Protein AF-A0A932DMC3-F1 (afdb_monomer_lite)

Secondary structure (DSSP, 8-state):
-EE-TTT--EE-TT-SB-TTT-PBPTTTTTT------TT--------TT-SB-TTT--B-S-SS--

Sequence (66 aa):
MRQCSHCSFPLRQSFAICPNCGMPAPVAQSQVSLRMTEGTACGQKVDPGWKACAHCGAPLGELQAA

pLDDT: mean 70.6, std 15.1, range [37.06, 87.75]

Radius of gyration: 11.76 Å; chains: 1; bounding box: 22×27×32 Å

Foldseek 3Di:
DFAAPVPRHDDDLQFQAQQAPLHGGPNPPPDPPPPLPPDDDPPDDDDLNGQADRHRSHGPVPDDDD

Structure (mmCIF, N/CA/C/O backbone):
data_AF-A0A932DMC3-F1
#
_entry.id   AF-A0A932DMC3-F1
#
loop_
_atom_site.group_PDB
_atom_site.id
_atom_site.type_symbol
_atom_site.label_atom_id
_atom_site.label_alt_id
_atom_site.label_comp_id
_atom_site.label_asym_id
_atom_site.label_entity_id
_atom_site.label_seq_id
_atom_site.pdbx_PDB_ins_code
_atom_site.Cartn_x
_atom_site.Cartn_y
_atom_site.Cartn_z
_atom_site.occupancy
_atom_site.B_iso_or_equiv
_atom_site.auth_seq_id
_atom_site.auth_comp_id
_atom_site.auth_asym_id
_atom_site.auth_atom_id
_atom_site.pdbx_PDB_model_num
ATOM 1 N N . MET A 1 1 ? 11.847 -0.993 -13.545 1.00 59.84 1 MET A N 1
ATOM 2 C CA . MET A 1 1 ? 11.073 -0.273 -12.507 1.00 59.84 1 MET A CA 1
ATOM 3 C C . MET A 1 1 ? 9.594 -0.442 -12.797 1.00 59.84 1 MET A C 1
ATOM 5 O O . MET A 1 1 ? 9.177 -0.142 -13.907 1.00 59.84 1 MET A O 1
ATOM 9 N N . ARG A 1 2 ? 8.822 -1.005 -11.865 1.00 76.50 2 ARG A N 1
ATOM 10 C CA . ARG A 1 2 ? 7.371 -1.147 -12.035 1.00 76.50 2 ARG A CA 1
ATOM 11 C C . ARG A 1 2 ? 6.702 0.028 -11.337 1.00 76.50 2 ARG A C 1
ATOM 13 O O . ARG A 1 2 ? 7.198 0.460 -10.306 1.00 76.50 2 ARG A O 1
ATOM 20 N N . GLN A 1 3 ? 5.628 0.563 -11.899 1.00 86.12 3 GLN A N 1
ATOM 21 C CA . GLN A 1 3 ? 4.883 1.674 -11.310 1.00 86.12 3 GLN A CA 1
ATOM 22 C C . GLN A 1 3 ? 3.400 1.318 -11.269 1.00 86.12 3 GLN A C 1
ATOM 24 O O . GLN A 1 3 ? 2.920 0.544 -12.101 1.00 86.12 3 GLN A O 1
ATOM 29 N N . CYS A 1 4 ? 2.687 1.833 -10.275 1.00 84.19 4 CYS A N 1
ATOM 30 C CA . CYS A 1 4 ? 1.244 1.691 -10.199 1.00 84.19 4 CYS A CA 1
ATOM 31 C C . CYS A 1 4 ? 0.598 2.452 -11.359 1.00 84.19 4 CYS A C 1
ATOM 33 O O . CYS A 1 4 ? 0.860 3.637 -11.531 1.00 84.19 4 CYS A O 1
ATOM 35 N N . SER A 1 5 ? -0.288 1.805 -12.113 1.00 83.56 5 SER A N 1
ATOM 36 C CA . SER A 1 5 ? -0.998 2.446 -13.226 1.00 83.56 5 SER A CA 1
ATOM 37 C C . SER A 1 5 ? -1.938 3.573 -12.783 1.00 83.56 5 SER A C 1
ATOM 39 O O . SER A 1 5 ? -2.321 4.391 -13.605 1.00 83.56 5 SER A O 1
ATOM 41 N N . HIS A 1 6 ? -2.307 3.619 -11.498 1.00 85.25 6 HIS A N 1
ATOM 42 C CA . HIS A 1 6 ? -3.251 4.601 -10.963 1.00 85.25 6 HIS A CA 1
ATOM 43 C C . HIS A 1 6 ? -2.584 5.831 -10.334 1.00 85.25 6 HIS A C 1
ATOM 45 O O . HIS A 1 6 ? -3.120 6.928 -10.405 1.00 85.25 6 HIS A O 1
ATOM 51 N N . CYS A 1 7 ? -1.432 5.666 -9.678 1.00 87.38 7 CYS A N 1
ATOM 52 C CA . CYS A 1 7 ? -0.765 6.758 -8.954 1.00 87.38 7 CYS A CA 1
ATOM 53 C C . CYS A 1 7 ? 0.711 6.932 -9.323 1.00 87.38 7 CYS A C 1
ATOM 55 O O . CYS A 1 7 ? 1.419 7.681 -8.655 1.00 87.38 7 CYS A O 1
ATOM 57 N N . SER A 1 8 ? 1.199 6.193 -10.324 1.00 87.75 8 SER A N 1
ATOM 58 C CA . SER A 1 8 ? 2.601 6.172 -10.766 1.00 87.75 8 SER A CA 1
ATOM 59 C C . SER A 1 8 ? 3.618 5.830 -9.668 1.00 87.75 8 SER A C 1
ATOM 61 O O . SER A 1 8 ? 4.820 5.956 -9.867 1.00 87.75 8 SER A O 1
ATOM 63 N N . PHE A 1 9 ? 3.167 5.340 -8.508 1.00 86.94 9 PHE A N 1
ATOM 64 C CA . PHE A 1 9 ? 4.052 4.990 -7.402 1.00 86.94 9 PHE A CA 1
ATOM 65 C C . PHE A 1 9 ? 4.955 3.805 -7.776 1.00 86.94 9 PHE A C 1
ATOM 67 O O . PHE A 1 9 ? 4.441 2.810 -8.297 1.00 86.94 9 PHE A O 1
ATOM 74 N N . PRO A 1 10 ? 6.268 3.852 -7.493 1.00 87.19 10 PRO A N 1
ATOM 75 C CA . PRO A 1 10 ? 7.186 2.761 -7.795 1.00 87.19 10 PRO A CA 1
ATOM 76 C C . PRO A 1 10 ? 6.858 1.504 -6.974 1.00 87.19 10 PRO A C 1
ATOM 78 O O . PRO A 1 10 ? 6.966 1.471 -5.752 1.00 87.19 10 PRO A O 1
ATOM 81 N N . LEU A 1 11 ? 6.473 0.435 -7.666 1.00 83.69 11 LEU A N 1
ATOM 82 C CA . LEU A 1 11 ? 6.165 -0.875 -7.106 1.00 83.69 11 LEU A CA 1
ATOM 83 C C . LEU A 1 11 ? 7.375 -1.804 -7.212 1.00 83.69 11 LEU A C 1
ATOM 85 O O . LEU A 1 11 ? 8.018 -1.908 -8.264 1.00 83.69 11 LEU A O 1
ATOM 89 N N . ARG A 1 12 ? 7.648 -2.545 -6.136 1.00 82.75 12 ARG A N 1
ATOM 90 C CA . ARG A 1 12 ? 8.576 -3.679 -6.186 1.00 82.75 12 ARG A CA 1
ATOM 91 C C . ARG A 1 12 ? 7.903 -4.893 -6.820 1.00 82.75 12 ARG A C 1
ATOM 93 O O . ARG A 1 12 ? 6.685 -5.018 -6.807 1.00 82.75 12 ARG A O 1
ATOM 100 N N . GLN A 1 13 ? 8.703 -5.800 -7.381 1.00 76.75 13 GLN A N 1
ATOM 101 C CA . GLN A 1 13 ? 8.206 -7.025 -8.025 1.00 76.75 13 GLN A CA 1
ATOM 102 C C . GLN A 1 13 ? 7.432 -7.936 -7.059 1.00 76.75 13 GLN A C 1
ATOM 104 O O . GLN A 1 13 ? 6.571 -8.686 -7.499 1.00 76.75 13 GLN A O 1
ATOM 109 N N . SER A 1 14 ? 7.712 -7.835 -5.757 1.00 76.19 14 SER A N 1
ATOM 110 C CA . SER A 1 14 ? 7.025 -8.560 -4.687 1.00 76.19 14 SER A CA 1
ATOM 111 C C . SER A 1 14 ? 5.701 -7.927 -4.247 1.00 76.19 14 SER A C 1
ATOM 113 O O . SER A 1 14 ? 4.994 -8.520 -3.438 1.00 76.19 14 SER A O 1
ATOM 115 N N . PHE A 1 15 ? 5.367 -6.722 -4.723 1.00 80.50 15 PHE A N 1
ATOM 116 C CA . PHE A 1 15 ? 4.144 -6.035 -4.316 1.00 80.50 15 PHE A CA 1
ATOM 117 C C . PHE A 1 15 ? 2.968 -6.547 -5.140 1.00 80.50 15 PHE A C 1
ATOM 119 O O . PHE A 1 15 ? 2.901 -6.335 -6.352 1.00 80.50 15 PHE A O 1
ATOM 126 N N . ALA A 1 16 ? 2.027 -7.195 -4.458 1.00 79.62 16 ALA A N 1
ATOM 127 C CA . ALA A 1 16 ? 0.748 -7.587 -5.031 1.00 79.62 16 ALA A CA 1
ATOM 128 C C . ALA A 1 16 ? -0.220 -6.399 -5.082 1.00 79.62 16 ALA A C 1
ATOM 130 O O . ALA A 1 16 ? -1.079 -6.337 -5.958 1.00 79.62 16 ALA A O 1
ATOM 131 N N . ILE A 1 17 ? -0.073 -5.448 -4.157 1.00 83.25 17 ILE A N 1
ATOM 132 C CA . ILE A 1 17 ? -0.943 -4.283 -3.989 1.00 83.25 17 ILE A CA 1
ATOM 133 C C . ILE A 1 17 ? -0.077 -3.032 -3.865 1.00 83.25 17 ILE A C 1
ATOM 135 O O . ILE A 1 17 ? 1.031 -3.068 -3.331 1.00 83.25 17 ILE A O 1
ATOM 139 N N . CYS A 1 18 ? -0.556 -1.913 -4.399 1.00 87.62 18 CYS A N 1
ATOM 140 C CA . CYS A 1 18 ? 0.125 -0.641 -4.278 1.00 87.62 18 CYS A CA 1
ATOM 141 C C . CYS A 1 18 ? -0.006 -0.118 -2.845 1.00 87.62 18 CYS A C 1
ATOM 143 O O . CYS A 1 18 ? -1.117 0.206 -2.429 1.00 87.62 18 CYS A O 1
ATOM 145 N N . PRO A 1 19 ? 1.101 0.054 -2.105 1.00 84.31 19 PRO A N 1
ATOM 146 C CA . PRO A 1 19 ? 1.019 0.572 -0.747 1.00 84.31 19 PRO A CA 1
ATOM 147 C C . PRO A 1 19 ? 0.593 2.042 -0.684 1.00 84.31 19 PRO A C 1
ATOM 149 O O . PRO A 1 19 ? 0.146 2.502 0.358 1.00 84.31 19 PRO A O 1
ATOM 152 N N . ASN A 1 20 ? 0.713 2.782 -1.791 1.00 86.62 20 ASN A N 1
ATOM 153 C CA . ASN A 1 20 ? 0.365 4.199 -1.854 1.00 86.62 20 ASN A CA 1
ATOM 154 C C . ASN A 1 20 ? -1.121 4.442 -2.153 1.00 86.62 20 ASN A C 1
ATOM 156 O O . ASN A 1 20 ? -1.725 5.320 -1.554 1.00 86.62 20 ASN A O 1
ATOM 160 N N . CYS A 1 21 ? -1.734 3.688 -3.072 1.00 85.31 21 CYS A N 1
ATOM 161 C CA . CYS A 1 21 ? -3.149 3.880 -3.427 1.00 85.31 21 CYS A CA 1
ATOM 162 C C . CYS A 1 21 ? -4.072 2.729 -3.013 1.00 85.31 21 CYS A C 1
ATOM 164 O O . CYS A 1 21 ? -5.282 2.876 -3.130 1.00 85.31 21 CYS A O 1
ATOM 166 N N . GLY A 1 22 ? -3.534 1.592 -2.565 1.00 79.81 22 GLY A N 1
ATOM 167 C CA . GLY A 1 22 ? -4.312 0.400 -2.220 1.00 79.81 22 GLY A CA 1
ATOM 168 C C . GLY A 1 22 ? -4.814 -0.409 -3.419 1.00 79.81 22 GLY A C 1
ATOM 169 O O . GLY A 1 22 ? -5.427 -1.453 -3.224 1.00 79.81 22 GLY A O 1
ATOM 170 N N . MET A 1 23 ? -4.547 0.016 -4.661 1.00 83.38 23 MET A N 1
ATOM 171 C CA . MET A 1 23 ? -4.971 -0.744 -5.843 1.00 83.38 23 MET A CA 1
ATOM 172 C C . MET A 1 23 ? -4.078 -1.960 -6.107 1.00 83.38 23 MET A C 1
ATOM 174 O O . MET A 1 23 ? -2.858 -1.865 -5.934 1.00 83.38 23 MET A O 1
ATOM 178 N N . PRO A 1 24 ? -4.641 -3.083 -6.589 1.00 77.19 24 PRO A N 1
ATOM 179 C CA . PRO A 1 24 ? -3.863 -4.259 -6.954 1.00 77.19 24 PRO A CA 1
ATOM 180 C C . PRO A 1 24 ? -2.853 -3.928 -8.057 1.00 77.19 24 PRO A C 1
ATOM 182 O O . PRO A 1 24 ? -3.151 -3.251 -9.044 1.00 77.19 24 PRO A O 1
ATOM 185 N N . ALA A 1 25 ? -1.625 -4.403 -7.885 1.00 75.31 25 ALA A N 1
ATOM 186 C CA . ALA A 1 25 ? -0.580 -4.267 -8.878 1.00 75.31 25 ALA A CA 1
ATOM 187 C C . ALA A 1 25 ? -0.866 -5.207 -10.065 1.00 75.31 25 ALA A C 1
ATOM 189 O O . ALA A 1 25 ? -1.220 -6.370 -9.860 1.00 75.31 25 ALA A O 1
ATOM 190 N N . PRO A 1 26 ? -0.595 -4.791 -11.316 1.00 65.56 26 PRO A N 1
ATOM 191 C CA . PRO A 1 26 ? -0.878 -5.601 -12.508 1.00 65.56 26 PRO A CA 1
ATOM 192 C C . PRO A 1 26 ? -0.017 -6.880 -12.638 1.00 65.56 26 PRO A C 1
ATOM 194 O O . PRO A 1 26 ? -0.005 -7.508 -13.693 1.00 65.56 26 PRO A O 1
ATOM 197 N N . VAL A 1 27 ? 0.795 -7.226 -11.626 1.00 57.22 27 VAL A N 1
ATOM 198 C CA . VAL A 1 27 ? 1.674 -8.418 -11.588 1.00 57.22 27 VAL A CA 1
ATOM 199 C C . VAL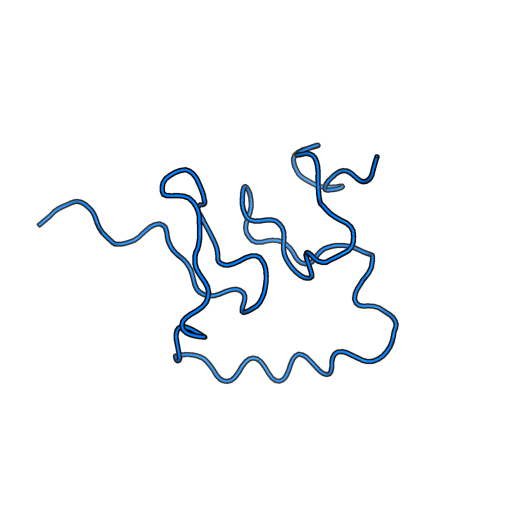 A 1 27 ? 1.014 -9.636 -10.970 1.00 57.22 27 VAL A C 1
ATOM 201 O O . VAL A 1 27 ? 1.483 -10.742 -11.217 1.00 57.22 27 VAL A O 1
ATOM 204 N N . ALA A 1 28 ? -0.054 -9.467 -10.193 1.00 55.91 28 ALA A N 1
ATOM 205 C CA . ALA A 1 28 ? -0.684 -10.571 -9.467 1.00 55.91 28 ALA A CA 1
ATOM 206 C C . ALA A 1 28 ? -1.496 -11.523 -10.375 1.00 55.91 28 ALA A C 1
ATOM 208 O O . ALA A 1 28 ? -2.309 -12.302 -9.895 1.00 55.91 28 ALA A O 1
ATOM 209 N N . GLN A 1 29 ? -1.281 -11.468 -11.694 1.00 49.53 29 GLN A N 1
ATOM 210 C CA . GLN A 1 29 ? -2.006 -12.262 -12.692 1.00 49.53 29 GLN A CA 1
ATOM 211 C C . GLN A 1 29 ? -1.497 -13.708 -12.795 1.00 49.53 29 GLN A C 1
ATOM 213 O O . GLN A 1 29 ? -2.121 -14.530 -13.456 1.00 49.53 29 GLN A O 1
ATOM 218 N N . SER A 1 30 ? -0.400 -14.042 -12.106 1.00 45.06 30 SER A N 1
ATOM 219 C CA . SER A 1 30 ? 0.045 -15.424 -11.928 1.00 45.06 30 SER A CA 1
ATOM 220 C C . SER A 1 30 ? -0.408 -15.920 -10.553 1.00 45.06 30 SER A C 1
ATOM 222 O O . SER A 1 30 ? 0.327 -15.858 -9.575 1.00 45.06 30 SER A O 1
ATOM 224 N N . GLN A 1 31 ? -1.667 -16.354 -10.473 1.00 44.94 31 GLN A N 1
ATOM 225 C CA . GLN A 1 31 ? -2.158 -17.249 -9.420 1.00 44.94 31 GLN A CA 1
ATOM 226 C C . GLN A 1 31 ? -2.085 -16.740 -7.961 1.00 44.94 31 GLN A C 1
ATOM 228 O O . GLN A 1 31 ? -1.880 -17.528 -7.044 1.00 44.94 31 GLN A O 1
ATOM 233 N N . VAL A 1 32 ? -2.336 -15.457 -7.685 1.00 47.22 32 VAL A N 1
ATOM 234 C CA . VAL A 1 32 ? -2.813 -15.084 -6.340 1.00 47.22 32 VAL A CA 1
ATOM 235 C C . VAL A 1 32 ? -4.328 -15.037 -6.419 1.00 47.22 32 VAL A C 1
ATOM 237 O O . VAL A 1 32 ? -4.916 -14.047 -6.843 1.00 47.22 32 VAL A O 1
ATOM 240 N N . SER A 1 33 ? -4.964 -16.152 -6.056 1.00 45.81 33 SER A N 1
ATOM 241 C CA . SER A 1 33 ? -6.388 -16.177 -5.728 1.00 45.81 33 SER A CA 1
ATOM 242 C C . SER A 1 33 ? -6.563 -15.248 -4.530 1.00 45.81 33 SER A C 1
ATOM 244 O O . SER A 1 33 ? -6.394 -15.664 -3.385 1.00 45.81 33 SER A O 1
ATOM 246 N N . LEU A 1 34 ? -6.794 -13.960 -4.798 1.00 51.25 34 LEU A N 1
ATOM 247 C CA . LEU A 1 34 ? -7.141 -12.944 -3.811 1.00 51.25 34 LEU A CA 1
ATOM 248 C C . LEU A 1 34 ? -8.549 -13.267 -3.295 1.00 51.25 34 LEU A C 1
ATOM 250 O O . LEU A 1 34 ? -9.500 -12.518 -3.497 1.00 51.25 34 LEU A O 1
ATOM 254 N N . ARG A 1 35 ? -8.693 -14.407 -2.616 1.00 48.2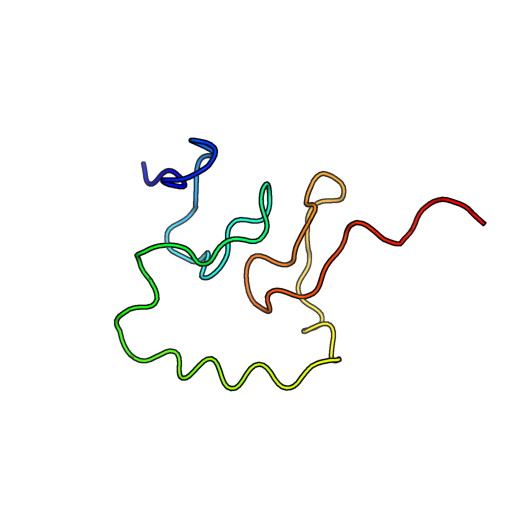8 35 ARG A N 1
ATOM 255 C CA . ARG A 1 35 ? -9.692 -14.573 -1.571 1.00 48.28 35 ARG A CA 1
ATOM 256 C C . ARG A 1 35 ? -9.226 -13.650 -0.460 1.00 48.28 35 ARG A C 1
ATOM 258 O O . ARG A 1 35 ? -8.470 -14.046 0.421 1.00 48.28 35 ARG A O 1
ATOM 265 N N . MET A 1 36 ? -9.565 -12.375 -0.610 1.00 49.34 36 MET A N 1
ATOM 266 C CA . MET A 1 36 ? -9.386 -11.373 0.422 1.00 49.34 36 MET A CA 1
ATOM 267 C C . MET A 1 36 ? -10.333 -11.783 1.544 1.00 49.34 36 MET A C 1
ATOM 269 O O . MET A 1 36 ? -11.488 -11.377 1.569 1.00 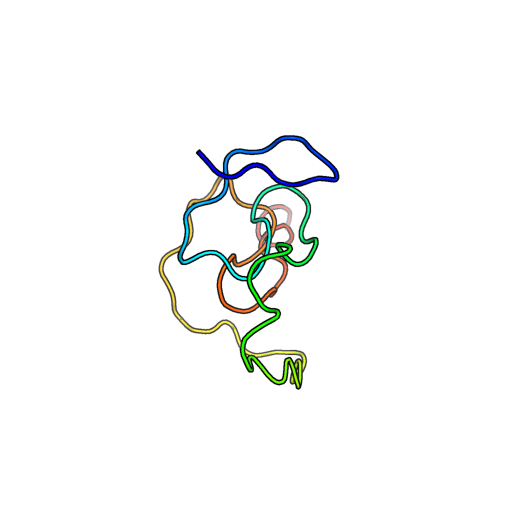49.34 36 MET A O 1
ATOM 273 N N . THR A 1 37 ? -9.876 -12.670 2.425 1.00 44.31 37 THR A N 1
ATOM 274 C CA . THR A 1 37 ? -10.492 -12.827 3.736 1.00 44.31 37 THR A CA 1
ATOM 275 C C . THR A 1 37 ? -10.165 -11.539 4.474 1.00 44.31 37 THR A C 1
ATOM 277 O O . THR A 1 37 ? -9.093 -11.373 5.055 1.00 44.31 37 THR A O 1
ATOM 280 N N . GLU A 1 38 ? -11.048 -10.569 4.281 1.00 49.62 38 GLU A N 1
ATOM 281 C CA . GLU A 1 38 ? -11.280 -9.420 5.135 1.00 49.62 38 GLU A CA 1
ATOM 282 C C . GLU A 1 38 ? -10.838 -9.710 6.581 1.00 49.62 38 GLU A C 1
ATOM 284 O O . GLU A 1 38 ? -11.407 -10.550 7.270 1.00 49.62 38 GLU A O 1
ATOM 289 N N . GLY A 1 39 ? -9.779 -9.033 7.038 1.00 52.09 39 GLY A N 1
ATOM 290 C CA . GLY A 1 39 ? -9.587 -8.829 8.475 1.00 52.09 39 GLY A CA 1
ATOM 291 C C . GLY A 1 39 ? -8.346 -9.402 9.157 1.00 52.09 39 GLY A C 1
ATOM 292 O O . GLY A 1 39 ? -8.291 -9.322 10.380 1.00 52.09 39 GLY A O 1
ATOM 293 N N . THR A 1 40 ? -7.322 -9.923 8.470 1.00 54.47 40 THR A N 1
ATOM 294 C CA . THR A 1 40 ? -6.069 -10.295 9.169 1.00 54.47 40 THR A CA 1
ATOM 295 C C . THR A 1 40 ? -4.857 -9.562 8.608 1.00 54.47 40 THR 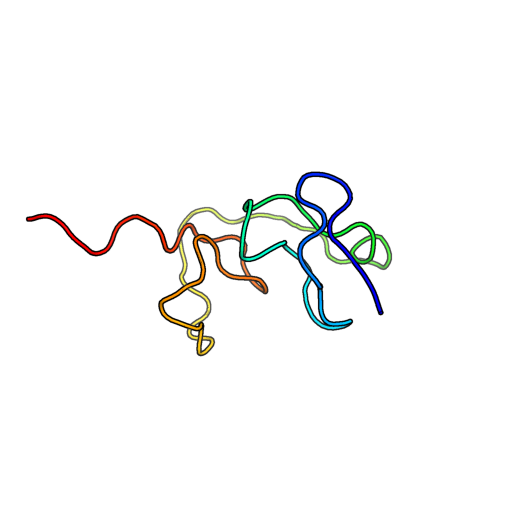A C 1
ATOM 297 O O . THR A 1 40 ? -4.410 -9.812 7.488 1.00 54.47 40 THR A O 1
ATOM 300 N N . ALA A 1 41 ? -4.294 -8.648 9.404 1.00 64.69 41 ALA A N 1
ATOM 301 C CA . ALA A 1 41 ? -2.973 -8.096 9.139 1.00 64.69 41 ALA A CA 1
ATOM 302 C C . ALA A 1 41 ? -1.977 -9.261 9.026 1.00 64.69 41 ALA A C 1
ATOM 304 O O . ALA A 1 41 ? -1.796 -10.022 9.971 1.00 64.69 41 ALA A O 1
ATOM 305 N N . CYS A 1 42 ? -1.327 -9.415 7.871 1.00 73.06 42 CYS A N 1
ATOM 306 C CA . CYS A 1 42 ? -0.449 -10.560 7.593 1.00 73.06 42 CYS A CA 1
ATOM 307 C C . CYS A 1 42 ? 0.854 -10.594 8.421 1.00 73.06 42 CYS A C 1
ATOM 309 O O . CYS A 1 42 ? 1.736 -11.403 8.143 1.00 73.06 42 CYS A O 1
ATOM 311 N N . GLY A 1 43 ? 1.019 -9.689 9.394 1.00 72.00 43 GLY A N 1
ATOM 312 C CA . GLY A 1 43 ? 2.217 -9.580 10.232 1.00 72.00 43 GLY A CA 1
ATOM 313 C C . GLY A 1 43 ? 3.483 -9.141 9.485 1.00 72.00 43 GLY A C 1
ATOM 314 O O . GLY A 1 43 ? 4.564 -9.130 10.069 1.00 72.00 43 GLY A O 1
ATOM 315 N N . GLN A 1 44 ? 3.386 -8.785 8.199 1.00 75.44 44 GLN A N 1
ATOM 316 C CA . GLN A 1 44 ? 4.518 -8.248 7.447 1.00 75.44 44 GLN A CA 1
ATOM 317 C C . GLN A 1 44 ? 4.895 -6.858 7.952 1.00 75.44 44 GLN A C 1
ATOM 319 O O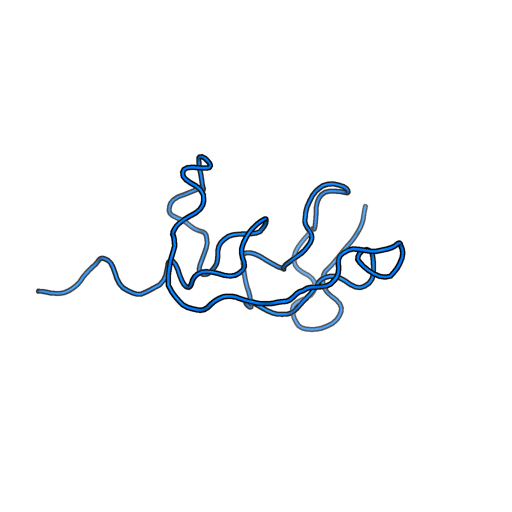 . GLN A 1 44 ? 4.033 -6.029 8.241 1.00 75.44 44 GLN A O 1
ATOM 324 N N . LYS A 1 45 ? 6.204 -6.589 7.993 1.00 77.94 45 LYS A N 1
ATOM 325 C CA . LYS A 1 45 ? 6.707 -5.234 8.210 1.00 77.94 45 LYS A CA 1
ATOM 326 C C . LYS A 1 45 ? 6.304 -4.364 7.026 1.00 77.94 45 LYS A C 1
ATOM 328 O O . LYS A 1 45 ? 6.602 -4.688 5.880 1.00 77.94 45 LYS A O 1
ATOM 333 N N . VAL A 1 46 ? 5.632 -3.269 7.337 1.00 78.88 46 VAL A N 1
ATOM 334 C CA . VAL A 1 46 ? 5.181 -2.253 6.391 1.00 78.88 46 VAL A CA 1
ATOM 335 C C . VAL A 1 46 ? 5.784 -0.922 6.810 1.00 78.88 46 VAL A C 1
ATOM 337 O O . VAL A 1 46 ? 5.988 -0.683 8.002 1.00 78.88 46 VAL A O 1
ATOM 340 N N . ASP A 1 47 ? 6.102 -0.068 5.844 1.00 81.56 47 ASP A N 1
ATOM 341 C CA . ASP A 1 47 ? 6.571 1.279 6.150 1.00 81.56 47 ASP A CA 1
ATOM 342 C C . ASP A 1 47 ? 5.415 2.146 6.677 1.00 81.56 47 ASP A C 1
ATOM 344 O O . ASP A 1 47 ? 4.297 2.052 6.166 1.00 81.56 47 ASP A O 1
ATOM 348 N N . PRO A 1 48 ? 5.672 3.052 7.637 1.00 77.50 48 PRO A N 1
ATOM 349 C CA . PRO A 1 48 ? 4.647 3.941 8.190 1.00 77.50 48 PRO A CA 1
ATOM 350 C C . PRO A 1 48 ? 4.082 4.934 7.160 1.00 77.50 48 PRO A C 1
ATOM 352 O O . PRO A 1 48 ? 3.012 5.491 7.364 1.00 77.50 48 PRO A O 1
ATOM 355 N N . GLY A 1 49 ? 4.777 5.149 6.038 1.00 80.06 49 GLY A N 1
ATOM 356 C CA . GLY A 1 49 ? 4.274 5.955 4.921 1.00 80.06 49 GLY A CA 1
ATOM 357 C C . GLY A 1 49 ? 3.314 5.208 3.988 1.00 80.06 49 GLY A C 1
ATOM 358 O O . GLY A 1 49 ? 2.860 5.781 2.998 1.00 80.06 49 GLY A O 1
ATOM 359 N N . TRP A 1 50 ? 3.041 3.924 4.229 1.00 83.56 50 TRP A N 1
ATOM 360 C CA . TRP A 1 50 ? 2.140 3.135 3.394 1.00 83.56 50 TRP A CA 1
ATOM 361 C C . TRP A 1 50 ? 0.694 3.291 3.860 1.00 83.56 50 TRP A C 1
ATOM 363 O O . TRP A 1 50 ? 0.387 3.178 5.040 1.00 83.56 50 TRP A O 1
ATOM 373 N N . LYS A 1 51 ? -0.219 3.485 2.908 1.00 83.75 51 LYS A N 1
ATOM 374 C CA . LYS A 1 51 ? -1.668 3.536 3.146 1.00 83.75 51 LYS A CA 1
ATOM 375 C C . LYS A 1 51 ? -2.309 2.151 3.154 1.00 83.75 51 LYS A C 1
ATOM 377 O O . LYS A 1 51 ? -3.390 1.985 3.712 1.00 83.75 51 LYS A O 1
ATOM 382 N N . ALA A 1 52 ? -1.665 1.168 2.528 1.00 82.50 52 ALA A N 1
ATOM 383 C CA . ALA A 1 52 ? -2.128 -0.211 2.473 1.00 82.50 52 ALA A CA 1
ATOM 384 C C . ALA A 1 52 ? -0.962 -1.206 2.473 1.00 82.50 52 ALA A C 1
ATOM 386 O O . ALA A 1 52 ? 0.147 -0.924 2.018 1.00 82.50 52 ALA A O 1
ATOM 387 N N . CYS A 1 53 ? -1.232 -2.407 2.962 1.00 83.81 53 CYS A N 1
ATOM 388 C CA . CYS A 1 53 ? -0.306 -3.524 2.973 1.00 83.81 53 CYS A CA 1
ATOM 389 C C . CYS A 1 53 ? -0.056 -4.016 1.540 1.00 83.81 53 CYS A C 1
ATOM 391 O O . CYS A 1 53 ? -0.959 -4.551 0.900 1.00 83.81 53 CYS A O 1
ATOM 393 N N . ALA A 1 54 ? 1.179 -3.911 1.043 1.00 81.94 54 ALA A N 1
ATOM 394 C CA . ALA A 1 54 ? 1.519 -4.334 -0.321 1.00 81.94 54 ALA A CA 1
ATOM 395 C C . ALA A 1 54 ? 1.380 -5.855 -0.571 1.00 81.94 54 ALA A C 1
ATOM 397 O O . ALA A 1 54 ? 1.404 -6.301 -1.720 1.00 81.94 54 ALA A O 1
ATOM 398 N N . HIS A 1 55 ? 1.244 -6.638 0.504 1.00 78.81 55 HIS A N 1
ATOM 399 C CA . HIS A 1 55 ? 1.149 -8.101 0.494 1.00 78.81 55 HIS A CA 1
ATO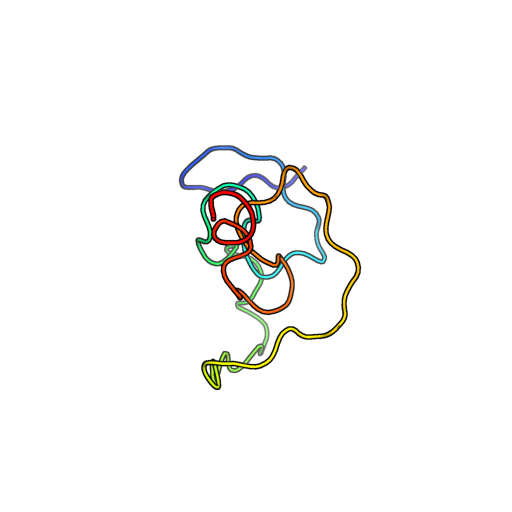M 400 C C . HIS A 1 55 ? -0.279 -8.612 0.697 1.00 78.81 55 HIS A C 1
ATOM 402 O O . HIS A 1 55 ? -0.687 -9.577 0.064 1.00 78.81 55 HIS A O 1
ATOM 408 N N . CYS A 1 56 ? -1.025 -7.960 1.585 1.00 75.44 56 CYS A N 1
ATOM 409 C CA . CYS A 1 56 ? -2.317 -8.423 2.080 1.00 75.44 56 CYS A CA 1
ATOM 410 C C . CYS A 1 56 ? -3.474 -7.478 1.759 1.00 75.44 56 CYS A C 1
ATOM 412 O O . CYS A 1 56 ? -4.627 -7.851 1.917 1.00 75.44 56 CYS A O 1
ATOM 414 N N . GLY A 1 57 ? -3.186 -6.246 1.335 1.00 74.69 57 GLY A N 1
ATOM 415 C CA . GLY A 1 57 ? -4.206 -5.259 0.984 1.00 74.69 57 GLY A CA 1
ATOM 416 C C . GLY A 1 57 ? -4.897 -4.614 2.168 1.00 74.69 57 GLY A C 1
ATOM 417 O O . GLY A 1 57 ? -5.678 -3.692 1.964 1.00 74.69 57 GLY A O 1
ATOM 418 N N . ALA A 1 58 ? -4.586 -5.056 3.390 1.00 78.44 58 ALA A N 1
ATOM 419 C CA . ALA A 1 58 ? -5.111 -4.454 4.600 1.00 78.44 58 ALA A CA 1
ATOM 420 C C . ALA A 1 58 ? -4.831 -2.939 4.596 1.00 78.44 58 ALA A C 1
ATOM 422 O O . ALA A 1 58 ? -3.679 -2.546 4.358 1.00 78.44 58 ALA A O 1
ATOM 423 N N . PRO A 1 59 ? -5.849 -2.093 4.828 1.00 74.75 59 PRO A N 1
ATOM 424 C CA . PRO A 1 59 ? -5.644 -0.662 4.963 1.00 74.75 59 PRO A CA 1
ATOM 425 C C . PRO A 1 59 ? -4.754 -0.408 6.183 1.00 74.75 59 PRO A C 1
ATOM 427 O O . PRO A 1 59 ? -5.007 -0.907 7.274 1.00 74.75 59 PRO A O 1
ATOM 430 N N . LEU A 1 60 ? -3.680 0.344 5.970 1.00 75.75 60 LEU A N 1
ATOM 431 C CA . LEU A 1 60 ? -2.766 0.808 7.017 1.00 75.75 60 LEU A CA 1
ATOM 432 C C . LEU A 1 60 ? -3.082 2.252 7.432 1.00 75.75 60 LEU A C 1
ATOM 434 O O . LEU A 1 60 ? -2.560 2.737 8.428 1.00 75.75 60 LEU A O 1
ATOM 438 N N . GLY A 1 61 ? -3.947 2.931 6.670 1.00 63.72 61 GLY A N 1
ATOM 439 C CA . GLY A 1 61 ? -4.324 4.333 6.849 1.00 63.72 61 GLY A CA 1
ATOM 440 C C . GLY A 1 61 ? -5.262 4.639 8.020 1.00 63.72 61 GLY A C 1
ATOM 441 O O . GLY A 1 61 ? -5.783 5.743 8.056 1.00 63.72 61 GLY A O 1
ATOM 442 N N . GLU A 1 62 ? -5.470 3.712 8.957 1.00 55.25 62 GLU A N 1
ATOM 443 C CA . GLU A 1 62 ? -6.367 3.895 10.109 1.00 55.25 62 GLU A CA 1
ATOM 444 C C . GLU A 1 62 ? -5.655 3.547 11.430 1.00 55.25 62 GLU A C 1
ATOM 446 O O . GLU A 1 62 ? -6.137 2.746 12.226 1.00 55.25 62 GLU A O 1
ATOM 451 N N . LEU A 1 63 ? -4.453 4.089 11.662 1.00 53.62 63 LEU A N 1
ATOM 452 C CA . LEU A 1 63 ? -3.806 3.978 12.979 1.00 53.62 63 LEU A CA 1
ATOM 453 C C . LEU A 1 63 ? -3.217 5.292 13.504 1.00 53.62 63 LEU A C 1
ATOM 455 O O . LEU A 1 63 ? -2.224 5.269 14.223 1.00 53.62 63 LEU A O 1
ATOM 459 N N . GLN A 1 64 ? -3.826 6.438 13.190 1.00 48.09 64 GLN A N 1
ATOM 460 C CA . GLN A 1 64 ? -3.542 7.693 13.901 1.00 48.09 64 GLN A CA 1
ATOM 461 C C . GLN A 1 64 ? -4.689 8.703 13.742 1.00 48.09 64 GLN A C 1
ATOM 463 O O . GLN A 1 64 ? -4.669 9.531 12.837 1.00 48.09 64 GLN A O 1
ATOM 468 N N . ALA A 1 65 ? -5.678 8.614 14.638 1.00 39.88 65 ALA A N 1
ATOM 469 C CA . ALA A 1 65 ? -6.267 9.746 15.369 1.00 39.88 65 ALA A CA 1
ATOM 470 C C . ALA A 1 65 ? -7.389 9.240 16.302 1.00 39.88 65 ALA A C 1
ATOM 472 O O . ALA A 1 65 ? -8.566 9.283 15.951 1.00 39.88 65 ALA A O 1
ATOM 473 N N . ALA A 1 66 ? -7.017 8.760 17.490 1.00 37.06 66 ALA A N 1
ATOM 474 C CA . ALA A 1 66 ? -7.870 8.781 18.677 1.00 37.06 66 ALA A CA 1
ATOM 475 C C . ALA A 1 66 ? -7.015 9.264 19.851 1.00 37.06 66 ALA A C 1
ATOM 477 O O . ALA A 1 66 ? -5.860 8.785 19.945 1.00 37.06 66 ALA A O 1
#